Protein AF-A0A7C1GLU2-F1 (afdb_monomer)

pLDDT: mean 94.43, std 5.29, range [62.31, 98.25]

Radius of gyration: 17.36 Å; Cα contacts (8 Å, |Δi|>4): 55; chains: 1; bounding box: 44×23×45 Å

Solvent-accessible surface area (backbone atoms only — not comparable to full-atom values): 4423 Å² total; per-residue (Å²): 132,56,76,50,56,56,43,32,51,52,19,49,54,48,58,56,48,63,69,36,70,70,39,49,53,50,52,52,50,49,50,54,49,38,54,50,28,51,51,44,44,74,69,58,83,55,65,69,59,26,52,53,22,48,52,53,40,50,51,56,51,48,54,56,50,52,56,53,45,44,43,50,51,14,57,50,32,54,58,58,74,75,106

Secondary structure (DSSP, 8-state):
--HHHHHHHHHHHHHHHHTSHHHHHHHHHHHHH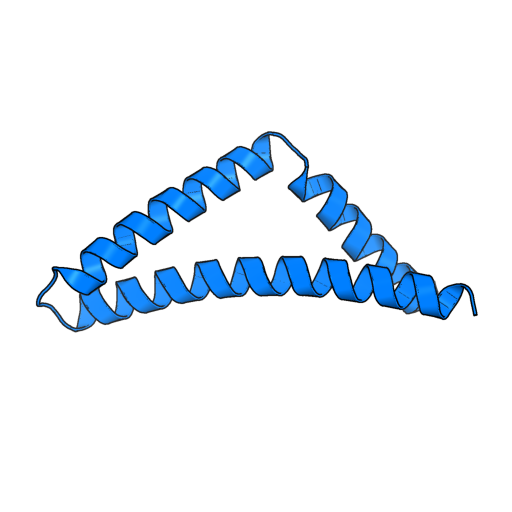HHHHHHHHHH---HHHHHHHHHHHHHHHHHHHHHHHHHHHHHHHHHHHT-

Mean predicted aligned error: 3.65 Å

Foldseek 3Di:
DDPLVVLLVVLVVLVVVCPDPVVVVVVVVLVVLLVVLVVCLVPPPPPVSNVVSVVSNVVSVVVVVVNVVSNVSSVVSVVVVVD

Structure (mmCIF, N/CA/C/O backbone):
data_AF-A0A7C1GLU2-F1
#
_entry.id   AF-A0A7C1GLU2-F1
#
loop_
_atom_site.group_PDB
_atom_site.id
_atom_site.type_symbol
_atom_site.label_atom_id
_atom_site.label_alt_id
_atom_site.label_comp_id
_atom_site.label_asym_id
_atom_site.label_entity_id
_atom_site.label_seq_id
_atom_site.pdbx_PDB_ins_code
_atom_site.Cartn_x
_atom_site.Cartn_y
_atom_site.Cartn_z
_atom_site.occupancy
_atom_site.B_iso_or_equiv
_atom_site.auth_seq_id
_atom_site.auth_comp_id
_atom_site.auth_asym_id
_atom_site.auth_atom_id
_atom_site.pdbx_PDB_model_num
ATOM 1 N N . MET A 1 1 ? 14.221 -12.884 -23.383 1.00 62.31 1 MET A N 1
ATOM 2 C CA . MET A 1 1 ? 14.253 -11.685 -22.525 1.00 62.31 1 MET A CA 1
ATOM 3 C C . MET A 1 1 ? 15.094 -12.029 -21.306 1.00 62.31 1 MET A C 1
ATOM 5 O O . MET A 1 1 ? 14.987 -13.162 -20.848 1.00 62.31 1 MET A O 1
ATOM 9 N N . SER A 1 2 ? 16.013 -11.165 -20.861 1.00 82.69 2 SER A N 1
ATOM 10 C CA . SER A 1 2 ? 16.784 -11.459 -19.644 1.00 82.69 2 SER A CA 1
ATOM 11 C C . SER A 1 2 ? 15.870 -11.351 -18.427 1.00 82.69 2 SER A C 1
ATOM 13 O O . SER A 1 2 ? 14.997 -10.487 -18.398 1.00 82.69 2 SER A O 1
ATOM 15 N N . LYS A 1 3 ? 16.105 -12.164 -17.391 1.00 84.56 3 LYS A N 1
ATOM 16 C CA . LYS A 1 3 ? 15.379 -12.067 -16.113 1.00 84.56 3 LYS A CA 1
ATOM 17 C C . LYS A 1 3 ? 15.458 -10.654 -15.513 1.00 84.56 3 LYS A 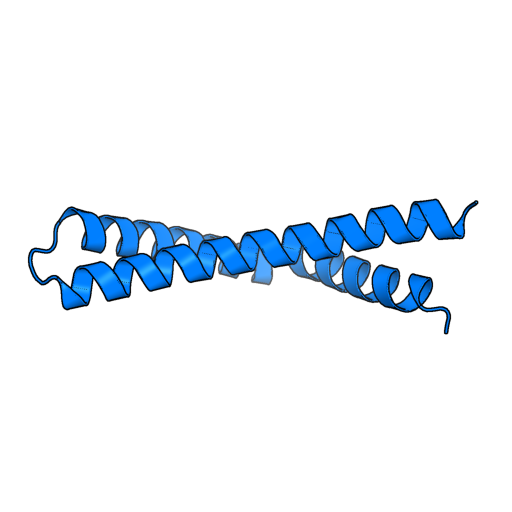C 1
ATOM 19 O O . LYS A 1 3 ? 14.518 -10.204 -14.872 1.00 84.56 3 LYS A O 1
ATOM 24 N N . TYR A 1 4 ? 16.560 -9.939 -15.749 1.00 88.56 4 TYR A N 1
ATOM 25 C CA . TYR A 1 4 ? 16.691 -8.542 -15.334 1.00 88.56 4 TYR A CA 1
ATOM 26 C C . TYR A 1 4 ? 15.778 -7.605 -16.128 1.00 88.56 4 TYR A C 1
ATOM 28 O O . TYR A 1 4 ? 15.210 -6.695 -15.540 1.00 88.56 4 TYR A O 1
ATOM 36 N N . ASP A 1 5 ? 15.601 -7.830 -17.431 1.00 90.44 5 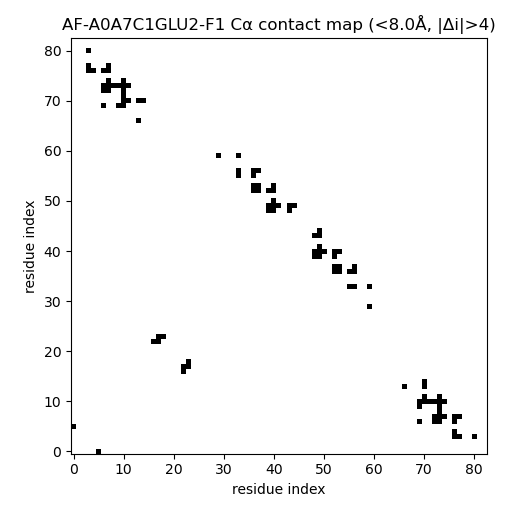ASP A N 1
ATOM 37 C CA . ASP A 1 5 ? 14.757 -6.968 -18.265 1.00 90.44 5 ASP A CA 1
ATOM 38 C C . ASP A 1 5 ? 13.279 -7.074 -17.863 1.00 90.44 5 ASP A C 1
ATOM 40 O O . ASP A 1 5 ? 12.599 -6.056 -17.799 1.00 90.44 5 ASP A O 1
ATOM 44 N N . GLU A 1 6 ? 12.811 -8.273 -17.499 1.00 92.81 6 GLU A N 1
ATOM 45 C CA . GLU A 1 6 ? 11.447 -8.493 -16.990 1.00 92.81 6 GLU A CA 1
ATOM 46 C C . GLU A 1 6 ? 11.178 -7.727 -15.687 1.00 92.81 6 GLU A C 1
ATOM 48 O O . GLU A 1 6 ? 10.146 -7.069 -15.548 1.00 92.81 6 GLU A O 1
ATOM 53 N N . ILE A 1 7 ? 12.115 -7.780 -14.734 1.00 92.62 7 ILE A N 1
ATOM 54 C CA . ILE A 1 7 ? 11.991 -7.088 -13.440 1.00 92.62 7 ILE A CA 1
ATOM 55 C C . ILE A 1 7 ? 11.980 -5.566 -13.642 1.00 92.62 7 ILE A C 1
ATOM 57 O O . ILE A 1 7 ? 11.179 -4.864 -13.023 1.00 92.62 7 ILE A O 1
ATOM 61 N N . ILE A 1 8 ? 12.839 -5.057 -14.530 1.00 93.19 8 ILE A N 1
ATOM 62 C CA . ILE A 1 8 ? 12.908 -3.627 -14.860 1.00 93.19 8 ILE A CA 1
ATOM 63 C C . ILE A 1 8 ? 11.599 -3.171 -15.513 1.00 93.19 8 ILE A C 1
ATOM 65 O O . ILE A 1 8 ? 11.021 -2.179 -15.076 1.00 93.19 8 ILE A O 1
ATOM 69 N N . GLU A 1 9 ? 11.083 -3.921 -16.492 1.00 95.31 9 GLU A N 1
ATOM 70 C CA . GLU A 1 9 ? 9.826 -3.584 -17.166 1.00 95.31 9 GLU A CA 1
ATOM 71 C C . GLU A 1 9 ? 8.648 -3.535 -16.180 1.00 95.31 9 GLU A C 1
ATOM 73 O O . GLU A 1 9 ? 7.836 -2.607 -16.211 1.00 95.31 9 GLU A O 1
ATOM 78 N N . ILE A 1 10 ? 8.555 -4.507 -15.267 1.00 94.06 10 ILE A N 1
ATOM 79 C CA . ILE A 1 10 ? 7.522 -4.518 -14.225 1.00 94.06 10 ILE A CA 1
ATOM 80 C C . ILE A 1 10 ? 7.633 -3.269 -13.344 1.00 94.06 10 ILE A C 1
ATOM 82 O O . ILE A 1 10 ? 6.627 -2.586 -13.130 1.00 94.06 10 ILE A O 1
ATOM 86 N N . ALA A 1 11 ? 8.836 -2.945 -12.868 1.00 95.31 11 ALA A N 1
ATOM 87 C CA . ALA A 1 11 ? 9.063 -1.774 -12.031 1.00 95.31 11 ALA A CA 1
ATOM 88 C C . ALA A 1 11 ? 8.721 -0.465 -12.760 1.00 95.31 11 ALA A C 1
ATOM 90 O O . ALA A 1 11 ? 8.092 0.412 -12.165 1.00 95.31 11 ALA A O 1
ATOM 91 N N . ASP A 1 12 ? 9.062 -0.340 -14.042 1.00 95.25 12 ASP A N 1
ATOM 92 C CA . ASP A 1 12 ? 8.739 0.835 -14.855 1.00 95.25 12 ASP A CA 1
ATOM 93 C C . ASP A 1 12 ? 7.232 1.002 -15.049 1.00 95.25 12 ASP A C 1
ATOM 95 O O . ASP A 1 12 ? 6.703 2.093 -14.824 1.00 95.25 12 ASP A O 1
ATOM 99 N N . ARG A 1 13 ? 6.503 -0.078 -15.359 1.00 95.50 13 ARG A N 1
ATOM 100 C CA . ARG A 1 13 ? 5.033 -0.029 -15.454 1.00 95.50 13 ARG A CA 1
ATOM 101 C C . ARG A 1 13 ? 4.396 0.408 -14.138 1.00 95.50 13 ARG A C 1
ATOM 103 O O . ARG A 1 13 ? 3.461 1.214 -14.147 1.00 95.50 13 ARG A O 1
ATOM 110 N N . ILE A 1 14 ? 4.910 -0.080 -13.008 1.00 94.56 14 ILE A N 1
ATOM 111 C CA . ILE A 1 14 ? 4.455 0.341 -11.679 1.00 94.56 14 ILE A CA 1
ATOM 112 C C . ILE A 1 14 ? 4.749 1.831 -11.474 1.00 94.56 14 ILE A C 1
ATOM 114 O O . ILE A 1 14 ? 3.823 2.570 -11.151 1.00 94.56 14 ILE A O 1
ATOM 118 N N . ARG A 1 15 ? 5.976 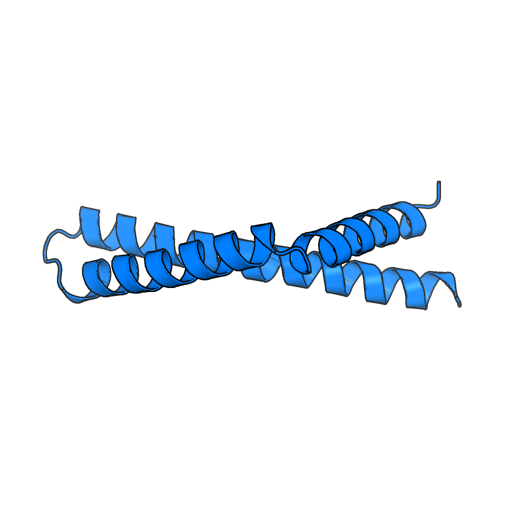2.307 -11.739 1.00 93.81 15 ARG A N 1
ATOM 119 C CA . ARG A 1 15 ? 6.353 3.735 -11.644 1.00 93.81 15 ARG A CA 1
ATOM 120 C C . ARG A 1 15 ? 5.443 4.624 -12.484 1.00 93.81 15 ARG A C 1
ATOM 122 O O . ARG A 1 15 ? 5.008 5.673 -12.012 1.00 93.81 15 ARG A O 1
ATOM 129 N N . THR A 1 16 ? 5.132 4.223 -13.713 1.00 95.31 16 THR A N 1
ATOM 130 C CA . THR A 1 16 ? 4.199 4.963 -14.569 1.00 95.31 16 THR A CA 1
ATOM 131 C C . THR A 1 16 ? 2.807 4.997 -13.950 1.00 95.31 16 THR A C 1
ATOM 133 O O . THR A 1 16 ? 2.218 6.070 -13.830 1.00 95.31 16 THR A O 1
ATOM 136 N N . THR A 1 17 ? 2.305 3.846 -13.499 1.00 94.12 17 THR A N 1
ATOM 137 C CA . THR A 1 17 ? 0.963 3.718 -12.917 1.00 94.12 17 THR A CA 1
ATOM 138 C C . THR A 1 17 ? 0.805 4.586 -11.673 1.00 94.12 17 THR A C 1
ATOM 140 O O . THR A 1 17 ? -0.168 5.338 -11.580 1.00 94.12 17 THR A O 1
ATOM 143 N N . ILE A 1 18 ? 1.780 4.567 -10.756 1.00 93.38 18 ILE A N 1
ATOM 144 C CA . ILE A 1 18 ? 1.679 5.309 -9.492 1.00 93.38 18 ILE A CA 1
ATOM 145 C C . ILE A 1 18 ? 1.708 6.834 -9.659 1.00 93.38 18 ILE A C 1
ATOM 147 O O . ILE A 1 18 ? 1.275 7.568 -8.773 1.00 93.38 18 ILE A O 1
ATOM 151 N N . ASN A 1 19 ? 2.192 7.322 -10.802 1.00 90.69 19 ASN A N 1
ATOM 152 C CA . ASN A 1 19 ? 2.239 8.748 -11.120 1.00 90.69 19 ASN A CA 1
ATOM 153 C C . ASN A 1 19 ? 0.958 9.264 -11.797 1.00 90.69 19 ASN A C 1
ATOM 155 O O . ASN A 1 19 ? 0.819 10.471 -12.013 1.00 90.69 19 ASN A O 1
ATOM 159 N N . THR A 1 20 ? 0.009 8.384 -12.123 1.00 95.31 20 THR A N 1
ATOM 160 C CA . THR A 1 20 ? -1.266 8.783 -12.733 1.00 95.31 20 THR A CA 1
ATOM 161 C C . THR A 1 20 ? -2.187 9.494 -11.737 1.00 95.31 20 THR A C 1
ATOM 163 O O . THR A 1 20 ? -2.111 9.287 -10.525 1.00 95.31 20 THR A O 1
ATOM 166 N N . ALA A 1 21 ? -3.104 10.325 -12.247 1.00 93.88 21 ALA A N 1
ATOM 167 C CA . ALA A 1 21 ? -4.131 10.962 -11.418 1.00 93.88 21 ALA A CA 1
ATOM 168 C C . ALA A 1 21 ? -5.033 9.923 -10.729 1.00 93.88 21 ALA A C 1
ATOM 170 O O . ALA A 1 21 ? -5.261 10.020 -9.528 1.00 93.88 21 ALA A O 1
ATOM 171 N N . GLY A 1 22 ? -5.444 8.879 -11.458 1.00 94.81 22 GLY A N 1
ATOM 172 C CA . GLY A 1 22 ? -6.267 7.806 -10.896 1.00 94.81 22 GLY A CA 1
ATOM 173 C C . GLY A 1 22 ? -5.586 7.087 -9.730 1.00 94.81 22 GLY A C 1
ATOM 174 O O . GLY A 1 22 ? -6.233 6.788 -8.732 1.00 94.81 22 GLY A O 1
ATOM 175 N N . TRP A 1 23 ? -4.267 6.878 -9.784 1.00 94.38 23 TRP A N 1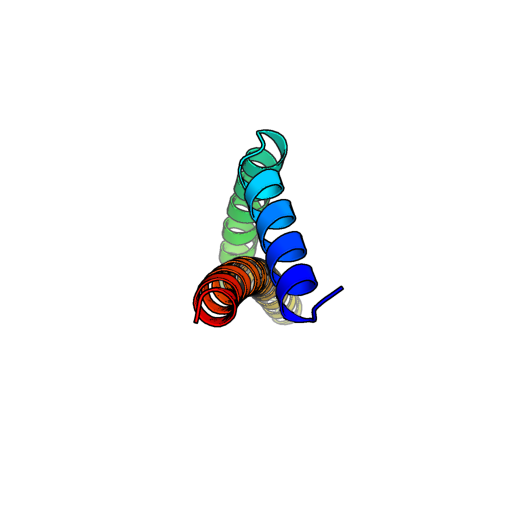
ATOM 176 C CA . TRP A 1 23 ? -3.556 6.293 -8.647 1.00 94.38 23 TRP A CA 1
ATOM 177 C C . TRP A 1 23 ? -3.533 7.206 -7.418 1.00 94.38 23 TRP A C 1
ATOM 179 O O . TRP A 1 23 ? -3.637 6.720 -6.293 1.00 94.38 23 TRP A O 1
ATOM 189 N N . LYS A 1 24 ? -3.457 8.531 -7.599 1.00 94.06 24 LYS A N 1
ATOM 190 C CA . LYS A 1 24 ? -3.569 9.477 -6.476 1.00 94.06 24 LYS A CA 1
ATOM 191 C C . LYS A 1 24 ? -4.929 9.371 -5.785 1.00 94.06 24 LYS A C 1
ATOM 193 O O . LYS A 1 24 ? -4.979 9.412 -4.557 1.00 94.06 24 LYS A O 1
ATOM 198 N N . ASP A 1 25 ? -6.004 9.169 -6.543 1.00 96.88 25 ASP A N 1
ATOM 199 C CA . ASP A 1 25 ? -7.335 8.936 -5.974 1.00 96.88 25 ASP A CA 1
ATOM 200 C C . ASP A 1 25 ? -7.384 7.627 -5.175 1.00 96.88 25 ASP A C 1
ATOM 202 O O . ASP A 1 25 ? -7.925 7.599 -4.069 1.00 96.88 25 ASP A O 1
ATOM 206 N N . ILE A 1 26 ? -6.740 6.567 -5.675 1.00 95.44 26 ILE A N 1
ATOM 207 C CA . ILE A 1 26 ? -6.593 5.296 -4.952 1.00 95.44 26 ILE A CA 1
ATOM 208 C C . ILE A 1 26 ? -5.780 5.474 -3.662 1.00 95.44 26 ILE A C 1
ATOM 210 O O . ILE A 1 26 ? -6.200 4.983 -2.616 1.00 95.44 26 ILE A O 1
ATOM 214 N N . LEU A 1 27 ? -4.665 6.213 -3.683 1.00 93.75 27 LEU A N 1
ATOM 215 C CA . LEU A 1 27 ? -3.879 6.516 -2.478 1.00 93.75 27 LEU A CA 1
ATOM 216 C C . LEU A 1 27 ? -4.703 7.283 -1.440 1.00 93.75 27 LEU A C 1
ATOM 218 O O . LEU A 1 27 ? -4.679 6.937 -0.259 1.00 93.75 27 LEU A O 1
ATOM 222 N N . ASN A 1 28 ? -5.466 8.287 -1.874 1.00 96.31 28 ASN A N 1
ATOM 223 C CA . ASN A 1 28 ? -6.357 9.042 -0.996 1.00 96.31 28 ASN A CA 1
ATOM 224 C C . ASN A 1 28 ? -7.459 8.148 -0.414 1.00 96.31 28 ASN A C 1
ATOM 226 O O . ASN A 1 28 ? -7.728 8.199 0.786 1.00 96.31 28 ASN A O 1
ATOM 230 N N . PHE A 1 29 ? -8.062 7.285 -1.233 1.00 96.62 29 PHE A N 1
ATOM 231 C CA . PHE A 1 29 ? -9.050 6.313 -0.778 1.00 96.62 29 PHE A CA 1
ATOM 232 C C . PHE A 1 29 ? -8.463 5.351 0.262 1.00 96.62 29 PHE A C 1
ATOM 234 O O . PHE A 1 29 ? -9.051 5.178 1.330 1.00 96.62 29 PHE A O 1
ATOM 241 N N . MET A 1 30 ? -7.291 4.767 -0.010 1.00 96.50 30 MET A N 1
ATOM 242 C CA . MET A 1 30 ? -6.608 3.866 0.923 1.00 96.50 30 MET A CA 1
ATOM 243 C C . MET A 1 30 ? -6.251 4.579 2.224 1.00 96.50 30 MET A C 1
ATOM 245 O O . MET A 1 30 ? -6.500 4.032 3.293 1.00 96.50 30 MET A O 1
ATOM 249 N N . LYS A 1 31 ? -5.750 5.818 2.162 1.00 96.81 31 LYS A N 1
ATOM 250 C CA . LYS A 1 31 ? -5.471 6.629 3.352 1.00 96.81 31 LYS A CA 1
ATOM 251 C C . LYS A 1 31 ? -6.730 6.833 4.199 1.00 96.81 31 LYS A C 1
ATOM 253 O O . LYS A 1 31 ? -6.723 6.501 5.382 1.00 96.81 31 LYS A O 1
ATOM 258 N N . ASN A 1 32 ? -7.823 7.284 3.586 1.00 97.88 32 ASN A N 1
ATOM 259 C CA . ASN A 1 32 ? -9.091 7.516 4.282 1.00 97.88 32 ASN A CA 1
ATOM 260 C C . ASN A 1 32 ? -9.642 6.225 4.906 1.00 97.88 32 ASN A C 1
ATOM 262 O O . ASN A 1 32 ? -10.167 6.233 6.019 1.00 97.88 32 ASN A O 1
ATOM 266 N N . LYS A 1 33 ? -9.521 5.091 4.203 1.00 97.69 33 LYS A N 1
ATOM 267 C CA . LYS A 1 33 ? -9.952 3.792 4.730 1.00 97.69 33 LYS A CA 1
ATOM 268 C C . LYS A 1 33 ? -9.057 3.304 5.861 1.00 97.69 33 LYS A C 1
ATOM 270 O O . LYS A 1 33 ? -9.588 2.817 6.854 1.00 97.69 33 LYS A O 1
ATOM 275 N N . LYS A 1 34 ? -7.740 3.473 5.751 1.00 97.88 34 LYS A N 1
ATOM 276 C CA . LYS A 1 34 ? -6.801 3.146 6.826 1.00 97.88 34 LYS A CA 1
ATOM 277 C C . LYS A 1 34 ? -7.154 3.920 8.093 1.00 97.88 34 LYS A C 1
ATOM 279 O O . LYS A 1 34 ? -7.344 3.304 9.133 1.00 97.88 34 LYS A O 1
ATOM 284 N N . GLU A 1 35 ? -7.331 5.237 7.985 1.00 98.06 35 GLU A N 1
ATOM 285 C CA . GLU A 1 35 ? -7.733 6.096 9.106 1.00 98.06 35 GLU A CA 1
ATOM 286 C C . GLU A 1 35 ? -9.057 5.631 9.731 1.00 98.06 35 GLU A C 1
ATOM 288 O O . GLU A 1 35 ? -9.140 5.459 10.947 1.00 98.06 35 GLU A O 1
ATOM 293 N N . TYR A 1 36 ? -10.067 5.344 8.906 1.00 98.00 36 TYR A N 1
ATOM 294 C CA . TYR A 1 36 ? -11.360 4.831 9.362 1.00 98.00 36 TYR A CA 1
ATOM 295 C C . TYR A 1 36 ? -11.243 3.517 10.152 1.00 98.00 36 TYR A C 1
ATOM 297 O O . TYR A 1 36 ? -11.775 3.412 11.258 1.00 98.00 36 TYR A O 1
ATOM 305 N N . TYR A 1 37 ? -10.527 2.520 9.626 1.00 98.25 37 TYR A N 1
ATOM 306 C CA . TYR A 1 37 ? -10.381 1.233 10.308 1.00 98.25 37 TYR A CA 1
ATOM 307 C C . TYR A 1 37 ? -9.461 1.313 11.529 1.00 98.25 37 TYR A C 1
ATOM 309 O O . TYR A 1 37 ? -9.723 0.642 12.524 1.00 98.25 37 TYR A O 1
ATOM 317 N N . THR A 1 38 ? -8.455 2.192 11.531 1.00 98.00 38 THR A N 1
ATOM 318 C CA . THR A 1 38 ? -7.702 2.505 12.754 1.00 98.00 38 THR A CA 1
ATOM 319 C C . THR A 1 38 ? -8.629 3.042 13.847 1.00 98.00 38 THR A C 1
ATOM 321 O O . THR A 1 38 ? -8.551 2.578 14.981 1.00 98.00 38 THR A O 1
ATOM 324 N N . GLN A 1 39 ? -9.554 3.952 13.523 1.00 98.06 39 GLN A N 1
ATOM 325 C CA . GLN A 1 39 ? -10.525 4.447 14.505 1.00 98.06 39 GLN A CA 1
ATOM 326 C C . GLN A 1 39 ? -11.450 3.342 15.023 1.00 98.06 39 GLN A C 1
ATOM 328 O O . GLN A 1 39 ? -11.695 3.280 16.227 1.00 98.06 39 GLN A O 1
ATOM 333 N N . ILE A 1 40 ? -11.916 2.429 14.162 1.00 97.62 40 ILE A N 1
ATOM 334 C CA . ILE A 1 40 ? -12.707 1.269 14.607 1.00 97.62 40 ILE A CA 1
ATOM 335 C C . ILE A 1 40 ? -11.906 0.421 15.596 1.00 97.62 40 ILE A C 1
ATOM 337 O O . ILE A 1 40 ? -12.399 0.131 16.682 1.00 97.62 40 ILE A O 1
ATOM 341 N N . ALA A 1 41 ? -10.666 0.064 15.256 1.00 96.56 41 ALA A N 1
ATOM 342 C CA . ALA A 1 41 ? -9.827 -0.783 16.101 1.00 96.56 41 ALA A CA 1
ATOM 343 C C . ALA A 1 41 ? -9.533 -0.163 17.481 1.00 96.56 41 ALA A C 1
ATOM 345 O O . ALA A 1 41 ? -9.309 -0.896 18.439 1.00 96.56 41 ALA A O 1
ATOM 346 N N . LEU A 1 42 ? -9.537 1.171 17.584 1.00 96.69 42 LEU A N 1
ATOM 347 C CA . LEU A 1 42 ? -9.286 1.897 18.833 1.00 96.69 42 LEU A CA 1
ATOM 348 C C . LEU A 1 42 ? -10.540 2.118 19.691 1.00 96.69 42 LEU A C 1
ATOM 350 O O . LEU A 1 42 ? -10.412 2.326 20.896 1.00 96.69 42 LEU A O 1
ATOM 354 N N . THR A 1 43 ? -11.732 2.133 19.090 1.00 97.69 43 THR A N 1
ATOM 355 C CA . THR A 1 43 ? -12.970 2.573 19.767 1.00 97.69 43 THR A CA 1
ATOM 356 C C . THR A 1 43 ? -13.995 1.464 19.985 1.00 97.69 43 THR A C 1
ATOM 358 O O . THR A 1 43 ? -14.837 1.574 20.879 1.00 97.69 43 THR A O 1
ATOM 361 N N . GLU A 1 44 ? -13.943 0.402 19.186 1.00 97.25 44 GLU A N 1
ATOM 362 C CA . GLU A 1 44 ? -14.872 -0.720 19.269 1.00 97.25 44 GLU A CA 1
ATOM 363 C C . GLU A 1 44 ? -14.551 -1.626 20.471 1.00 97.25 44 GLU A C 1
ATOM 365 O O . GLU A 1 44 ? -13.425 -1.680 20.961 1.00 97.25 44 GLU A O 1
ATOM 370 N N . LYS A 1 45 ? -15.567 -2.329 20.974 1.00 95.81 45 LYS A N 1
ATOM 371 C CA . LYS A 1 45 ? -15.455 -3.302 22.074 1.00 95.81 45 LYS A CA 1
ATOM 372 C C . LYS A 1 45 ? -15.620 -4.740 21.595 1.00 95.81 45 LYS A C 1
ATOM 374 O O . LYS A 1 45 ? -15.199 -5.668 22.281 1.00 95.81 45 LYS A O 1
ATOM 379 N N . ASP A 1 46 ? -16.248 -4.923 20.437 1.00 98.06 46 ASP A N 1
ATOM 380 C CA . ASP A 1 46 ? -16.348 -6.217 19.774 1.00 98.06 46 ASP A CA 1
ATOM 381 C C . ASP A 1 46 ? -14.984 -6.636 19.206 1.00 98.06 46 ASP A C 1
ATOM 383 O O . ASP A 1 46 ? -14.463 -6.047 18.254 1.00 98.06 46 ASP A O 1
ATOM 387 N N . LEU A 1 47 ? -14.425 -7.696 19.788 1.00 97.44 47 LEU A N 1
ATOM 388 C CA . LEU A 1 47 ? -13.116 -8.225 19.428 1.00 97.44 47 LEU A CA 1
ATOM 389 C C . LEU A 1 47 ? -13.037 -8.680 17.962 1.00 97.44 47 LEU A C 1
ATOM 391 O O . LEU A 1 47 ? -12.007 -8.488 17.319 1.00 97.44 47 LEU A O 1
ATOM 395 N N . TYR A 1 48 ? -14.118 -9.234 17.406 1.00 97.62 48 TYR A N 1
ATOM 396 C CA . TYR A 1 48 ? -14.141 -9.663 16.009 1.00 97.62 48 TYR A CA 1
ATOM 397 C C . TYR A 1 48 ? -14.005 -8.467 15.064 1.00 97.62 48 TYR A C 1
ATOM 399 O O . TYR A 1 48 ? -13.232 -8.502 14.104 1.00 97.62 48 TYR A O 1
ATOM 407 N N . LYS A 1 49 ? -14.708 -7.373 15.365 1.00 97.56 49 LYS A N 1
ATOM 408 C CA . LYS A 1 49 ? -14.616 -6.142 14.574 1.00 97.56 49 LYS A CA 1
ATOM 409 C C . LYS A 1 49 ? -13.254 -5.468 14.707 1.00 97.56 49 LYS A C 1
ATOM 411 O O . LYS A 1 49 ? -12.759 -4.937 13.715 1.00 97.56 49 LYS A O 1
ATOM 416 N N . ILE A 1 50 ? -12.640 -5.518 15.893 1.00 98.12 50 ILE A N 1
ATOM 417 C CA . ILE A 1 50 ? -11.267 -5.038 16.097 1.00 98.12 50 ILE A CA 1
ATOM 418 C C . ILE A 1 50 ? -10.303 -5.819 15.199 1.00 98.12 50 ILE A C 1
ATOM 420 O O . ILE A 1 50 ? -9.557 -5.201 14.441 1.00 98.12 50 ILE A O 1
ATOM 424 N N . TYR A 1 51 ? -10.346 -7.156 15.221 1.00 98.19 51 TYR A N 1
ATOM 425 C CA . TYR A 1 51 ? -9.462 -7.976 14.386 1.00 98.19 51 TYR A CA 1
ATOM 426 C C . TYR A 1 51 ? -9.684 -7.748 12.895 1.00 98.19 51 TYR A C 1
ATOM 428 O O . TYR A 1 51 ? -8.721 -7.620 12.141 1.00 98.19 51 TYR A O 1
ATOM 436 N N . TYR A 1 52 ? -10.940 -7.632 12.469 1.00 97.88 52 TYR A N 1
ATOM 437 C CA . TYR A 1 52 ? -11.255 -7.293 11.087 1.00 97.88 52 TYR A CA 1
ATOM 438 C C . TYR A 1 52 ? -10.652 -5.939 10.680 1.00 97.88 52 TYR A C 1
ATOM 440 O O . TYR A 1 52 ? -10.034 -5.820 9.621 1.00 97.88 52 TYR A O 1
ATOM 448 N N . ALA A 1 53 ? -10.787 -4.921 11.531 1.00 98.25 53 ALA A N 1
ATOM 449 C CA . ALA A 1 53 ? -10.239 -3.597 11.271 1.00 98.25 53 ALA A CA 1
ATOM 450 C C . ALA A 1 53 ? -8.701 -3.598 11.230 1.00 98.25 53 ALA A C 1
ATOM 452 O O . ALA A 1 53 ? -8.112 -2.970 10.351 1.00 98.25 53 ALA A O 1
ATOM 453 N N . GLN A 1 54 ? -8.051 -4.341 12.129 1.00 98.06 54 GLN A N 1
ATOM 454 C CA . GLN A 1 54 ? -6.596 -4.522 12.134 1.00 98.06 54 GLN A CA 1
ATOM 455 C C . GLN A 1 54 ? -6.103 -5.206 10.855 1.00 98.06 54 GLN A C 1
ATOM 457 O O . GLN A 1 54 ? -5.186 -4.691 10.218 1.00 98.06 54 GLN A O 1
ATOM 462 N N . ALA A 1 55 ? -6.757 -6.290 10.426 1.00 98.12 55 ALA A N 1
ATOM 463 C CA . ALA A 1 55 ? -6.413 -6.989 9.189 1.00 98.12 55 ALA A CA 1
ATOM 464 C C . ALA A 1 55 ? -6.542 -6.079 7.956 1.00 98.12 55 ALA A C 1
ATOM 466 O O . ALA A 1 55 ? -5.737 -6.153 7.029 1.00 98.12 55 ALA A O 1
ATOM 467 N N . PHE A 1 56 ? -7.529 -5.180 7.944 1.00 97.38 56 PHE A N 1
ATOM 468 C CA . PHE A 1 56 ? -7.690 -4.220 6.854 1.00 97.38 56 PHE A CA 1
ATOM 469 C C . PHE A 1 56 ? -6.557 -3.181 6.814 1.00 97.38 56 PHE A C 1
ATOM 471 O O . PHE A 1 56 ? -6.046 -2.853 5.743 1.00 97.38 56 PHE A O 1
ATOM 478 N N . VAL A 1 57 ? -6.158 -2.663 7.980 1.00 98.06 57 VAL A N 1
ATOM 479 C CA . VAL A 1 57 ? -5.018 -1.740 8.106 1.00 98.06 57 VAL A CA 1
ATOM 480 C C . VAL A 1 57 ? -3.727 -2.421 7.648 1.00 98.06 57 VAL A C 1
ATOM 482 O O . VAL A 1 57 ? -2.987 -1.837 6.857 1.00 98.06 57 VAL A O 1
ATOM 485 N N . GLU A 1 58 ? -3.495 -3.659 8.088 1.00 97.88 58 GLU A N 1
ATOM 486 C CA . GLU A 1 58 ? -2.337 -4.464 7.695 1.00 97.88 58 GLU A CA 1
ATOM 487 C C . GLU A 1 58 ? -2.303 -4.700 6.183 1.00 97.88 58 GLU A C 1
ATOM 489 O O . GLU A 1 58 ? -1.281 -4.447 5.554 1.00 97.88 58 GLU A O 1
ATOM 494 N N . ALA A 1 5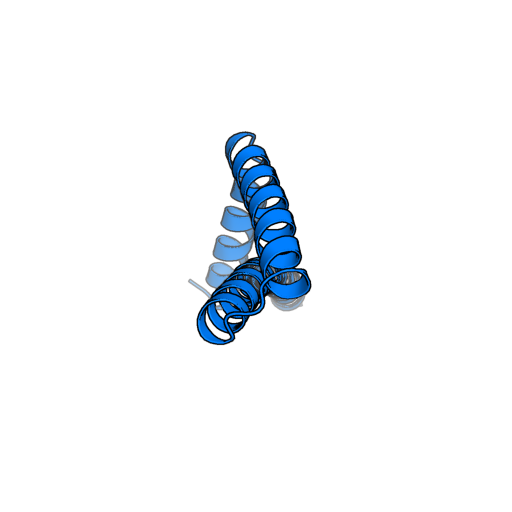9 ? -3.432 -5.064 5.568 1.00 97.75 59 ALA A N 1
ATOM 495 C CA . ALA A 1 59 ? -3.511 -5.273 4.124 1.00 97.75 59 ALA A CA 1
ATOM 496 C C . ALA A 1 59 ? -3.110 -4.023 3.317 1.00 97.75 59 ALA A C 1
ATOM 498 O O . ALA A 1 59 ? -2.392 -4.133 2.321 1.00 97.75 59 ALA A O 1
ATOM 499 N N . ILE A 1 60 ? -3.531 -2.826 3.748 1.00 97.00 60 ILE A N 1
ATOM 500 C CA . ILE A 1 60 ? -3.115 -1.567 3.107 1.00 97.00 60 ILE A CA 1
ATOM 501 C C . ILE A 1 60 ? -1.602 -1.364 3.230 1.00 97.00 60 ILE A C 1
ATOM 503 O O . ILE A 1 60 ? -0.952 -0.949 2.267 1.00 97.00 60 ILE A O 1
ATOM 507 N N . ASP A 1 61 ? -1.034 -1.641 4.400 1.00 96.94 61 ASP A N 1
ATOM 508 C CA . ASP A 1 61 ? 0.400 -1.480 4.628 1.00 96.94 61 ASP A CA 1
ATOM 509 C C . ASP A 1 61 ? 1.223 -2.483 3.821 1.00 96.94 61 ASP A C 1
ATOM 511 O O . ASP A 1 61 ? 2.205 -2.087 3.190 1.00 96.94 61 ASP A O 1
ATOM 515 N N . THR A 1 62 ? 0.776 -3.737 3.730 1.00 97.69 62 THR A N 1
ATOM 516 C CA . THR A 1 62 ? 1.386 -4.756 2.871 1.00 97.69 62 THR A CA 1
ATOM 517 C C . THR A 1 62 ? 1.392 -4.321 1.408 1.00 97.69 62 THR A C 1
ATOM 519 O O . THR A 1 62 ? 2.444 -4.355 0.779 1.00 97.69 62 THR A O 1
ATOM 522 N N . ILE A 1 63 ? 0.269 -3.836 0.865 1.00 94.94 63 ILE A N 1
ATOM 523 C CA . ILE A 1 63 ? 0.206 -3.371 -0.533 1.00 94.94 63 ILE A CA 1
ATOM 524 C C . ILE A 1 63 ? 1.232 -2.257 -0.789 1.00 94.94 63 ILE A C 1
ATOM 526 O O . ILE A 1 63 ? 1.957 -2.292 -1.785 1.00 94.94 63 ILE A O 1
ATOM 530 N N . ASN A 1 64 ? 1.329 -1.278 0.115 1.00 93.44 64 ASN A N 1
ATOM 531 C CA . ASN A 1 64 ? 2.294 -0.188 -0.024 1.00 93.44 64 ASN A CA 1
ATOM 532 C C . ASN A 1 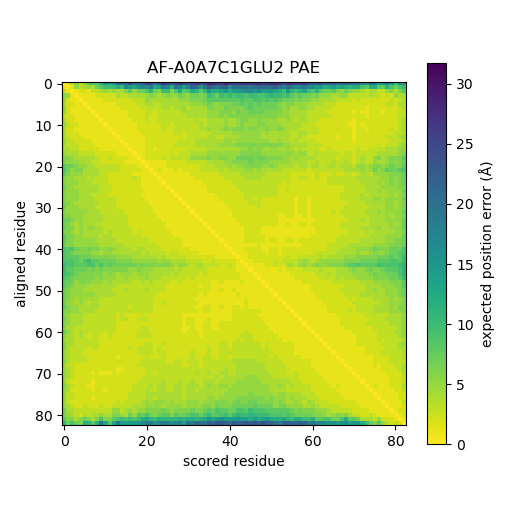64 ? 3.747 -0.680 0.057 1.00 93.44 64 ASN A C 1
ATOM 534 O O . ASN A 1 64 ? 4.607 -0.181 -0.674 1.00 93.44 64 ASN A O 1
ATOM 538 N N . LEU A 1 65 ? 4.038 -1.640 0.937 1.00 96.12 65 LEU A N 1
ATOM 539 C CA . LEU A 1 65 ? 5.368 -2.235 1.062 1.00 96.12 65 LEU A CA 1
ATOM 540 C C . LEU A 1 65 ? 5.766 -3.001 -0.203 1.00 96.12 65 LEU A C 1
ATOM 542 O O . LEU A 1 65 ? 6.858 -2.766 -0.717 1.00 96.12 65 LEU A O 1
ATOM 546 N N . GLU A 1 66 ? 4.878 -3.837 -0.739 1.00 95.62 66 GLU A N 1
ATOM 547 C CA . GLU A 1 66 ? 5.122 -4.628 -1.952 1.00 95.62 66 GLU A CA 1
ATOM 548 C C . GLU A 1 66 ? 5.377 -3.739 -3.176 1.00 95.62 66 GLU A C 1
ATOM 550 O O . GLU A 1 66 ? 6.339 -3.944 -3.915 1.00 95.62 66 GLU A O 1
ATOM 555 N N . ILE A 1 67 ? 4.584 -2.676 -3.360 1.00 94.75 67 ILE A N 1
ATOM 556 C CA . ILE A 1 67 ? 4.781 -1.723 -4.467 1.00 94.75 67 ILE A CA 1
ATOM 557 C C . ILE A 1 67 ? 6.164 -1.067 -4.391 1.00 94.75 67 ILE A C 1
ATOM 559 O O . ILE A 1 67 ? 6.883 -0.994 -5.391 1.00 94.75 67 ILE A O 1
ATOM 563 N N . ASN A 1 68 ? 6.561 -0.607 -3.203 1.00 94.00 68 ASN A N 1
ATOM 564 C CA . ASN A 1 68 ? 7.881 -0.014 -3.001 1.00 94.00 68 ASN A CA 1
ATOM 565 C C . ASN A 1 68 ? 9.007 -1.047 -3.169 1.00 94.00 68 ASN A C 1
ATOM 567 O O . ASN A 1 68 ? 10.068 -0.715 -3.704 1.00 94.00 68 ASN A O 1
ATOM 571 N N . GLY A 1 69 ? 8.770 -2.293 -2.748 1.00 95.94 69 GLY A N 1
ATOM 572 C CA . GLY A 1 69 ? 9.669 -3.426 -2.945 1.00 95.94 69 GLY A CA 1
ATOM 573 C C . GLY A 1 69 ? 9.967 -3.662 -4.422 1.00 95.94 69 GLY A C 1
ATOM 574 O O . GLY A 1 69 ? 11.129 -3.612 -4.819 1.00 95.94 69 GLY A O 1
ATOM 575 N N . LEU A 1 70 ? 8.929 -3.783 -5.250 1.00 94.94 70 LEU A N 1
ATOM 576 C CA . LEU A 1 70 ? 9.057 -3.998 -6.696 1.00 94.94 70 LEU A CA 1
ATOM 577 C C . LEU A 1 70 ? 9.797 -2.848 -7.399 1.00 94.94 70 LEU A C 1
ATOM 579 O O . LEU A 1 70 ? 10.652 -3.075 -8.256 1.00 94.94 70 LEU A O 1
ATOM 583 N N . ILE A 1 71 ? 9.533 -1.596 -7.007 1.00 94.56 71 ILE A N 1
ATOM 584 C CA . ILE A 1 71 ? 10.256 -0.429 -7.541 1.00 94.56 71 ILE A CA 1
ATOM 585 C C . ILE A 1 71 ? 11.750 -0.494 -7.192 1.00 94.56 71 ILE A C 1
ATOM 587 O O . ILE A 1 71 ? 12.598 -0.159 -8.032 1.00 94.56 71 ILE A O 1
ATOM 591 N N . ARG A 1 72 ? 12.077 -0.892 -5.956 1.00 95.69 72 ARG A N 1
ATOM 592 C CA . ARG A 1 72 ? 13.457 -1.049 -5.479 1.00 95.69 72 ARG A CA 1
ATOM 593 C C . ARG A 1 72 ? 14.170 -2.183 -6.211 1.00 95.69 72 ARG A C 1
ATOM 595 O O . ARG A 1 72 ? 15.282 -1.963 -6.683 1.00 95.69 72 ARG A O 1
ATOM 602 N N . GLU A 1 73 ? 13.530 -3.338 -6.353 1.00 95.06 73 GLU A N 1
ATOM 603 C CA . GLU A 1 73 ? 14.070 -4.483 -7.095 1.00 95.06 73 GLU A CA 1
ATOM 604 C C . GLU A 1 73 ? 14.386 -4.115 -8.549 1.00 95.06 73 GLU A C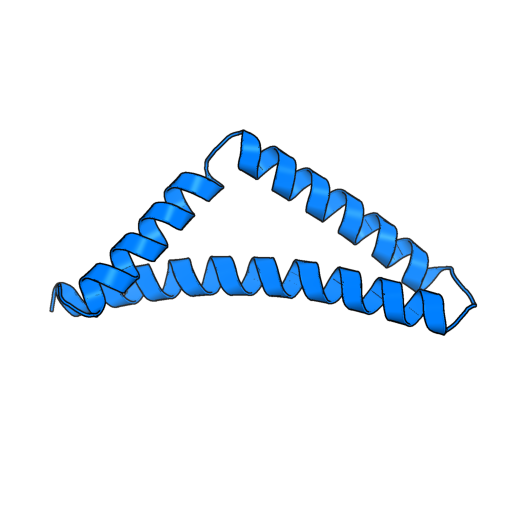 1
ATOM 606 O O . GLU A 1 73 ? 15.470 -4.427 -9.040 1.00 95.06 73 GLU A O 1
ATOM 611 N N . GLY A 1 74 ? 13.511 -3.348 -9.208 1.00 94.56 74 GLY A N 1
ATOM 612 C CA . GLY A 1 74 ? 13.791 -2.788 -10.534 1.00 94.56 74 GLY A CA 1
ATOM 613 C C . GLY A 1 74 ? 15.043 -1.910 -10.569 1.00 94.56 74 GLY A C 1
ATOM 614 O O . GLY A 1 74 ? 15.907 -2.091 -11.425 1.00 94.56 74 GLY A O 1
ATOM 615 N N . ASN A 1 75 ? 15.195 -0.996 -9.604 1.00 93.25 75 ASN A N 1
ATOM 616 C CA . ASN A 1 75 ? 16.384 -0.138 -9.504 1.00 93.25 75 ASN A CA 1
ATOM 617 C C . ASN A 1 75 ? 17.678 -0.946 -9.301 1.00 93.25 75 ASN A C 1
ATOM 619 O O . ASN A 1 75 ? 18.743 -0.561 -9.789 1.00 93.25 75 ASN A O 1
ATOM 623 N N . GLU A 1 76 ? 17.617 -2.040 -8.545 1.00 94.12 76 GLU A N 1
ATOM 624 C CA . GLU A 1 76 ? 18.758 -2.932 -8.327 1.00 94.12 76 GLU A CA 1
ATOM 625 C C . GLU A 1 76 ? 19.087 -3.744 -9.584 1.00 94.12 76 GLU A C 1
ATOM 627 O O . GLU A 1 76 ? 20.255 -3.807 -9.978 1.00 94.12 76 GLU A O 1
ATOM 632 N N . ALA A 1 77 ? 18.072 -4.276 -10.268 1.00 92.81 77 ALA A N 1
ATOM 633 C CA . ALA A 1 77 ? 18.226 -4.975 -11.539 1.00 92.81 77 ALA A CA 1
ATOM 634 C C . ALA A 1 77 ? 18.880 -4.084 -12.611 1.00 92.81 77 ALA A C 1
ATOM 636 O O . ALA A 1 77 ? 19.814 -4.522 -13.286 1.00 92.81 77 ALA A O 1
ATOM 637 N N . GLU A 1 78 ? 18.479 -2.812 -12.721 1.00 91.75 78 GLU A N 1
ATOM 638 C CA . GLU A 1 78 ? 19.110 -1.848 -13.636 1.00 91.75 78 GLU A CA 1
ATOM 639 C C . GLU A 1 78 ? 20.602 -1.643 -13.344 1.00 91.75 78 GLU A C 1
ATOM 641 O O . GLU A 1 78 ? 21.411 -1.536 -14.270 1.00 91.75 78 GLU A O 1
ATOM 646 N N . LYS A 1 79 ? 20.980 -1.568 -12.061 1.00 92.75 79 LYS A N 1
ATOM 647 C CA . LYS A 1 79 ? 22.383 -1.410 -11.648 1.00 92.75 79 LYS A CA 1
ATOM 648 C C . LYS A 1 79 ? 23.207 -2.644 -11.993 1.00 92.75 79 LYS A C 1
ATOM 650 O O . LYS A 1 79 ? 24.354 -2.496 -12.405 1.00 92.75 79 LYS A O 1
ATOM 655 N N . LEU A 1 80 ? 22.643 -3.837 -11.809 1.00 90.69 80 LEU A N 1
ATOM 656 C CA . LEU A 1 80 ? 23.319 -5.103 -12.090 1.00 90.69 80 LEU A CA 1
ATOM 657 C C . LEU A 1 80 ? 23.468 -5.354 -13.591 1.00 90.69 80 LEU A C 1
ATOM 659 O O . LEU A 1 80 ? 24.526 -5.802 -14.006 1.00 90.69 80 LEU A O 1
ATOM 663 N N . ARG A 1 81 ? 22.470 -5.002 -14.413 1.00 89.12 81 ARG A N 1
ATOM 664 C CA . ARG A 1 81 ? 22.536 -5.156 -15.879 1.00 89.12 81 ARG A CA 1
ATOM 665 C C . ARG A 1 81 ? 23.624 -4.293 -16.537 1.00 89.12 81 ARG A C 1
ATOM 667 O O . ARG A 1 81 ? 24.079 -4.613 -17.627 1.00 89.12 81 ARG A O 1
ATOM 674 N N . LYS A 1 82 ? 23.979 -3.159 -15.920 1.00 82.94 82 LYS A N 1
ATOM 675 C CA . LYS A 1 82 ? 24.987 -2.202 -16.423 1.00 82.94 82 LYS A CA 1
ATOM 676 C C . LYS A 1 82 ? 26.428 -2.556 -16.021 1.00 82.94 82 LYS A C 1
ATOM 678 O O . LYS A 1 82 ? 27.340 -1.862 -16.465 1.00 82.94 82 LYS A O 1
ATOM 683 N N . LYS A 1 83 ? 26.616 -3.551 -15.151 1.00 73.88 83 LYS A N 1
ATOM 684 C CA . LYS A 1 83 ? 27.926 -4.086 -14.755 1.00 73.88 83 LYS A CA 1
ATOM 685 C C . LYS A 1 83 ? 28.297 -5.264 -15.642 1.00 73.88 83 LYS A C 1
ATOM 687 O O . LYS A 1 83 ? 29.508 -5.396 -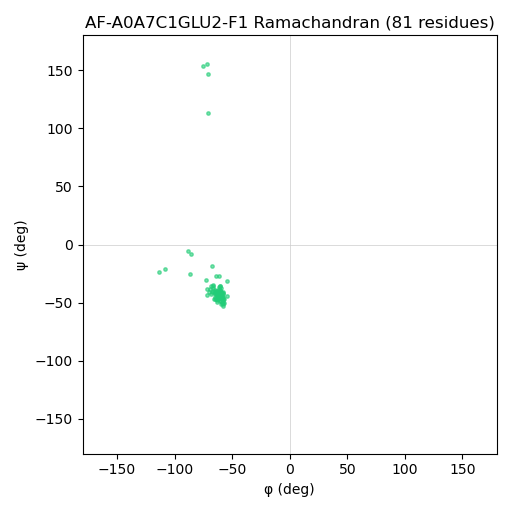15.905 1.00 73.88 83 LYS A O 1
#

Nearest PDB structures (foldseek):
  6msr-assembly1_B  TM=6.358E-01  e=3.808E+00  synthetic construct
  5ofa-assembly1_A  TM=5.645E-01  e=6.991E+00  Homo sapiens
  5of9-assembly1_B  TM=5.610E-01  e=6.991E+00  Homo sapiens

Sequence (83 aa):
MSKYDEIIEIADRIRTTINTAGWKDILNFMKNKKEYYTQIALTEKDLYKIYYAQAFVEAIDTINLEINGLIREGNEAEKLRKK